Protein AF-N1ZDQ3-F1 (afdb_monomer)

Solvent-accessible surface area (backbone atoms only — not comparable to full-atom values): 3214 Å² total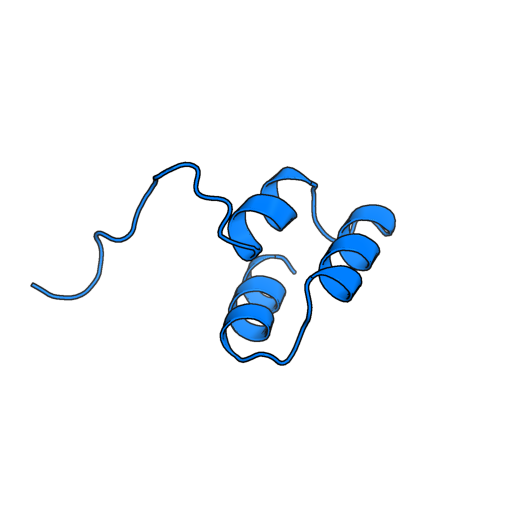; per-residue (Å²): 102,60,69,60,51,35,58,32,37,79,67,69,75,43,53,70,73,56,49,51,50,35,33,77,69,66,63,35,49,71,68,56,46,38,66,55,74,58,65,70,74,93,71,83,94,80,87,82,89,132

Secondary structure (DSSP, 8-state):
-HHHHHHHHHTTSS-HHHHHHHHHTTSS-HHHHHHHHT--------SS--

Radius of gyration: 11.6 Å; Cα contacts (8 Å, |Δi|>4): 29; chains: 1; bounding box: 24×33×16 Å

Nearest PDB structures (foldseek):
  2xf6-assembly1_A  TM=9.764E-01  e=1.951E+00  Bacillus phage SPP1

Structure (mmCIF, N/CA/C/O backbone):
data_AF-N1ZDQ3-F1
#
_entry.id   AF-N1ZDQ3-F1
#
loop_
_atom_site.group_PDB
_atom_site.id
_atom_site.type_symbol
_atom_site.label_atom_id
_atom_site.label_alt_id
_atom_site.label_comp_id
_atom_site.label_asym_id
_atom_site.label_entity_id
_atom_site.label_seq_id
_atom_site.pdbx_PDB_ins_code
_atom_site.Cartn_x
_atom_site.Cartn_y
_atom_site.Cartn_z
_atom_site.occupancy
_atom_site.B_iso_or_equiv
_atom_site.auth_seq_id
_atom_site.auth_comp_id
_atom_site.auth_asym_id
_atom_site.auth_atom_id
_atom_site.pdbx_PDB_model_num
ATOM 1 N N . MET A 1 1 ? 5.606 -2.311 11.292 1.00 84.06 1 MET A N 1
ATOM 2 C CA . MET A 1 1 ? 5.428 -2.877 9.930 1.00 84.06 1 MET A CA 1
ATOM 3 C C . MET A 1 1 ? 5.436 -1.778 8.877 1.00 84.06 1 MET A C 1
ATOM 5 O O . MET A 1 1 ? 6.266 -1.837 7.983 1.00 84.06 1 MET A O 1
ATOM 9 N N . PHE A 1 2 ? 4.581 -0.763 9.023 1.00 88.31 2 PHE A N 1
ATOM 10 C CA . PHE A 1 2 ? 4.525 0.409 8.144 1.00 88.31 2 PHE A CA 1
ATOM 11 C C . PHE A 1 2 ? 5.891 1.071 7.874 1.00 88.31 2 PHE A C 1
ATOM 13 O O . PHE A 1 2 ? 6.320 1.100 6.728 1.00 88.31 2 PHE A O 1
ATOM 20 N N . GLU A 1 3 ? 6.624 1.500 8.906 1.00 89.94 3 GLU A N 1
ATOM 21 C CA . GLU A 1 3 ? 7.920 2.186 8.728 1.00 89.94 3 GLU A CA 1
ATOM 22 C C . GLU A 1 3 ? 8.973 1.324 8.015 1.00 89.94 3 GLU A C 1
ATOM 24 O O . GLU A 1 3 ? 9.714 1.805 7.160 1.00 89.94 3 GLU A O 1
ATOM 29 N N . ILE A 1 4 ? 8.999 0.020 8.310 1.00 92.94 4 ILE A N 1
ATOM 30 C CA . ILE A 1 4 ? 9.900 -0.938 7.655 1.00 92.94 4 ILE A CA 1
ATOM 31 C C . ILE A 1 4 ? 9.550 -1.057 6.170 1.00 92.94 4 ILE A C 1
ATOM 33 O O . ILE A 1 4 ? 10.441 -1.069 5.325 1.00 92.94 4 ILE A O 1
ATOM 37 N N . LEU A 1 5 ? 8.259 -1.148 5.837 1.00 91.50 5 LEU A N 1
ATOM 38 C CA . LEU A 1 5 ? 7.799 -1.205 4.451 1.00 91.50 5 LEU A CA 1
ATOM 39 C C . LEU A 1 5 ? 8.067 0.107 3.710 1.00 91.50 5 LEU A C 1
ATOM 41 O O . LEU A 1 5 ? 8.455 0.046 2.548 1.00 91.50 5 LEU A O 1
ATOM 45 N N . LYS A 1 6 ? 7.958 1.258 4.385 1.00 90.50 6 LYS A N 1
ATOM 46 C CA . LYS A 1 6 ? 8.333 2.572 3.848 1.00 90.50 6 LYS A CA 1
ATOM 47 C C . LYS A 1 6 ? 9.812 2.617 3.461 1.00 90.50 6 LYS A C 1
ATOM 49 O O . LYS A 1 6 ? 10.126 2.817 2.294 1.00 90.50 6 LYS A O 1
ATOM 54 N N . GLN A 1 7 ? 10.713 2.299 4.394 1.00 91.06 7 GLN A N 1
ATOM 55 C CA . GLN A 1 7 ? 12.157 2.266 4.123 1.00 91.06 7 GLN A CA 1
ATOM 56 C C . GLN A 1 7 ? 12.530 1.236 3.047 1.00 91.06 7 GLN A C 1
ATOM 58 O O . GLN A 1 7 ? 13.412 1.471 2.223 1.00 91.06 7 GLN A O 1
ATOM 63 N N . ARG A 1 8 ? 11.872 0.070 3.039 1.00 91.94 8 ARG A N 1
ATOM 64 C CA . ARG A 1 8 ? 12.100 -0.962 2.018 1.00 91.94 8 ARG A CA 1
ATOM 65 C C . ARG A 1 8 ? 11.597 -0.534 0.643 1.00 91.94 8 ARG A C 1
ATOM 67 O O . ARG A 1 8 ? 12.247 -0.862 -0.342 1.00 91.94 8 ARG A O 1
ATOM 74 N N . TYR A 1 9 ? 10.477 0.178 0.571 1.00 92.38 9 TYR A N 1
ATOM 75 C CA . TYR A 1 9 ? 9.948 0.729 -0.673 1.00 92.38 9 TYR A CA 1
ATOM 76 C C . TYR A 1 9 ? 10.866 1.825 -1.231 1.00 92.38 9 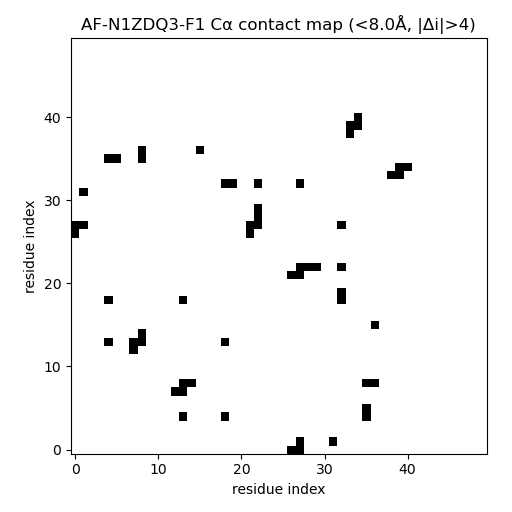TYR A C 1
ATOM 78 O O . TYR A 1 9 ? 11.248 1.751 -2.393 1.00 92.38 9 TYR A O 1
ATOM 86 N N . GLU A 1 10 ? 11.328 2.757 -0.389 1.00 88.44 10 GLU A N 1
ATOM 87 C CA . GLU A 1 10 ? 12.306 3.797 -0.766 1.00 88.44 10 GLU A CA 1
ATOM 88 C C . GLU A 1 10 ? 13.617 3.208 -1.311 1.00 88.44 10 GLU A C 1
ATOM 90 O O . GLU A 1 10 ? 14.244 3.767 -2.207 1.00 88.44 10 GLU A O 1
ATOM 95 N N . ARG A 1 11 ? 14.016 2.041 -0.798 1.00 91.31 11 ARG A N 1
ATOM 96 C CA . ARG A 1 11 ? 15.209 1.299 -1.227 1.00 91.31 11 ARG A CA 1
ATOM 97 C C . ARG A 1 11 ? 14.938 0.270 -2.337 1.00 91.31 11 ARG A C 1
ATOM 99 O O . ARG A 1 11 ? 15.814 -0.539 -2.623 1.00 91.31 11 ARG A O 1
ATOM 106 N N . ASN A 1 12 ? 13.749 0.264 -2.945 1.00 90.19 12 ASN A N 1
ATOM 107 C CA . ASN A 1 12 ? 13.326 -0.678 -3.994 1.00 90.19 1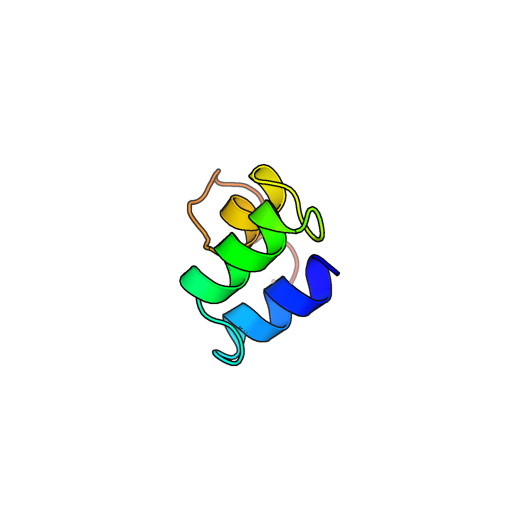2 ASN A CA 1
ATOM 108 C C . ASN A 1 12 ? 13.338 -2.175 -3.604 1.00 90.19 12 ASN A C 1
ATOM 110 O O . ASN A 1 12 ? 13.287 -3.044 -4.471 1.00 90.19 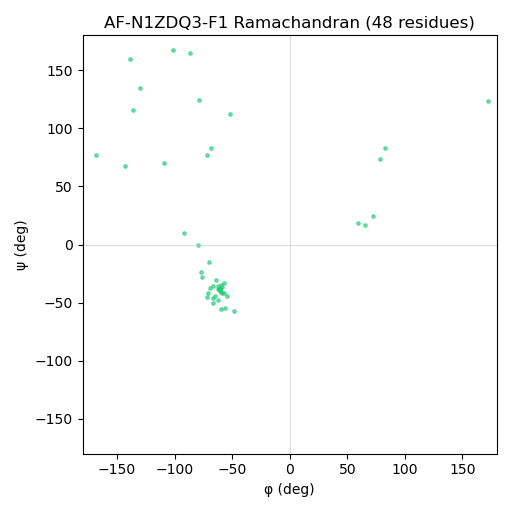12 ASN A O 1
ATOM 114 N N . PHE A 1 13 ? 13.349 -2.507 -2.309 1.00 91.62 13 PHE A N 1
ATOM 115 C CA . PHE A 1 13 ? 13.213 -3.890 -1.823 1.00 91.62 13 PHE A CA 1
ATOM 116 C C . PHE A 1 13 ? 11.774 -4.403 -1.871 1.00 91.62 13 PHE A C 1
ATOM 118 O O . PHE A 1 13 ? 11.539 -5.610 -1.864 1.00 91.62 13 PHE A O 1
ATOM 125 N N . VAL A 1 14 ? 10.799 -3.497 -1.857 1.00 91.25 14 VAL A N 1
ATOM 126 C CA . VAL A 1 14 ? 9.372 -3.821 -1.889 1.00 91.25 14 VAL A CA 1
ATOM 127 C C . VAL A 1 14 ? 8.725 -2.98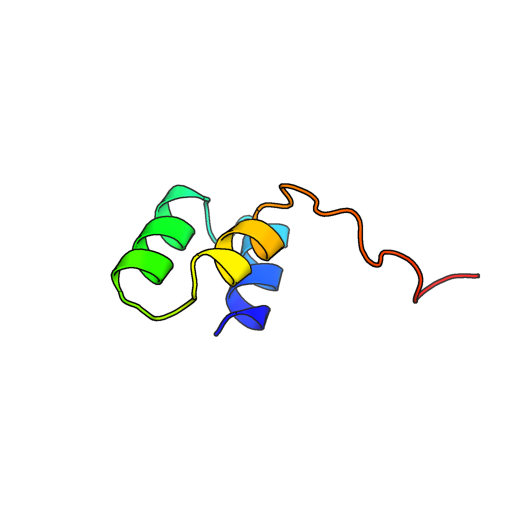0 -2.979 1.00 91.25 14 VAL A C 1
ATOM 129 O O . VAL A 1 14 ? 8.985 -1.788 -3.084 1.00 91.25 14 VAL A O 1
ATOM 132 N N . ARG A 1 15 ? 7.873 -3.606 -3.791 1.00 93.25 15 ARG A N 1
ATOM 133 C CA . ARG A 1 15 ? 7.133 -2.957 -4.880 1.00 93.25 15 ARG A CA 1
ATOM 134 C C . ARG A 1 15 ? 5.681 -2.660 -4.493 1.00 93.25 15 ARG A C 1
ATOM 136 O O . ARG A 1 15 ? 5.164 -3.217 -3.525 1.00 93.25 15 ARG A O 1
ATOM 143 N N . LYS A 1 16 ? 4.994 -1.842 -5.300 1.00 92.56 16 LYS A N 1
ATOM 144 C CA . LYS A 1 16 ? 3.578 -1.472 -5.102 1.00 92.56 16 LYS A CA 1
ATOM 145 C C . LYS A 1 16 ? 2.646 -2.685 -4.977 1.00 92.56 16 LYS A C 1
ATOM 147 O O . LYS A 1 16 ? 1.833 -2.733 -4.063 1.00 92.56 16 LYS A O 1
ATOM 152 N N . ASP A 1 17 ? 2.815 -3.694 -5.830 1.00 94.19 17 ASP A N 1
ATOM 153 C CA . ASP A 1 17 ? 2.029 -4.938 -5.798 1.00 94.19 17 ASP A CA 1
ATOM 154 C C . ASP A 1 17 ? 2.224 -5.727 -4.495 1.00 94.19 17 ASP A C 1
ATOM 156 O O . ASP A 1 17 ? 1.281 -6.308 -3.957 1.00 94.19 17 ASP A O 1
ATOM 160 N N . GLN A 1 18 ? 3.441 -5.712 -3.945 1.00 93.75 18 GLN A N 1
ATOM 161 C CA . GLN A 1 18 ? 3.732 -6.340 -2.658 1.00 93.75 18 GLN A CA 1
ATOM 162 C C . GLN A 1 18 ? 3.100 -5.550 -1.509 1.00 93.75 18 GLN A C 1
ATOM 164 O O . GLN A 1 18 ? 2.497 -6.146 -0.621 1.00 93.75 18 GLN A O 1
ATOM 169 N N . LEU A 1 19 ? 3.162 -4.215 -1.547 1.00 93.62 19 LEU A N 1
ATOM 170 C CA . LEU A 1 19 ? 2.468 -3.363 -0.576 1.00 93.62 19 LEU A CA 1
ATOM 171 C C . LEU A 1 19 ? 0.953 -3.599 -0.589 1.00 93.62 19 LEU A C 1
ATOM 173 O O . LEU A 1 19 ? 0.366 -3.729 0.481 1.00 93.62 19 LEU A O 1
ATOM 177 N N . GLN A 1 20 ? 0.333 -3.748 -1.764 1.00 93.56 20 GLN A N 1
ATOM 178 C CA . GLN A 1 20 ? -1.091 -4.092 -1.866 1.00 93.56 20 GLN A CA 1
ATOM 179 C C . GLN A 1 20 ? -1.410 -5.433 -1.196 1.00 93.56 20 GLN A C 1
ATOM 181 O O . GLN A 1 20 ? -2.389 -5.524 -0.459 1.00 93.56 20 GLN A O 1
ATOM 186 N N . ARG A 1 21 ? -0.557 -6.456 -1.353 1.00 95.31 21 ARG A N 1
ATOM 187 C CA . ARG A 1 21 ? -0.725 -7.727 -0.623 1.00 95.31 21 ARG A CA 1
ATOM 188 C C . ARG A 1 21 ? -0.668 -7.523 0.888 1.00 95.31 21 ARG A C 1
ATOM 190 O O . ARG A 1 21 ? -1.464 -8.117 1.607 1.00 95.31 21 ARG A O 1
ATOM 197 N N . TYR A 1 22 ? 0.228 -6.668 1.385 1.00 94.12 22 TYR A N 1
ATOM 198 C CA . TYR A 1 22 ? 0.280 -6.342 2.813 1.00 94.12 22 TYR A CA 1
ATOM 199 C C . TYR A 1 22 ? -0.985 -5.625 3.307 1.00 94.12 22 TYR A C 1
ATOM 201 O O . TYR A 1 22 ? -1.369 -5.843 4.457 1.00 94.12 22 TYR A O 1
ATOM 209 N N . VAL A 1 23 ? -1.658 -4.843 2.456 1.00 94.25 23 VAL A N 1
ATOM 210 C CA . VAL A 1 23 ? -2.983 -4.276 2.762 1.00 94.25 23 VAL A CA 1
ATOM 211 C C . VAL A 1 23 ? -4.038 -5.374 2.859 1.00 94.25 23 VAL A C 1
ATOM 213 O O . VAL A 1 23 ? -4.744 -5.451 3.860 1.00 94.25 23 VAL A O 1
ATOM 216 N N . THR A 1 24 ? -4.117 -6.267 1.866 1.00 95.50 24 THR A N 1
ATOM 217 C CA . THR A 1 24 ? -5.081 -7.384 1.863 1.00 95.50 24 THR A CA 1
ATOM 218 C C . THR A 1 24 ? -4.897 -8.307 3.068 1.00 95.50 24 THR A C 1
ATOM 220 O O . THR A 1 24 ? -5.865 -8.818 3.617 1.00 95.50 24 THR A O 1
ATOM 223 N N . LEU A 1 25 ? -3.653 -8.490 3.513 1.00 94.75 25 LEU A N 1
ATOM 224 C CA . LEU A 1 25 ? -3.310 -9.278 4.698 1.00 94.75 25 LEU A CA 1
ATOM 225 C C . LEU A 1 25 ? -3.529 -8.527 6.026 1.00 94.75 25 LEU A C 1
ATOM 227 O O . LEU A 1 25 ? -3.207 -9.071 7.083 1.00 94.75 25 LEU A O 1
ATOM 231 N N . GLY A 1 26 ? -3.990 -7.271 5.993 1.00 93.75 26 GLY A N 1
ATOM 232 C CA . GLY A 1 26 ? -4.190 -6.434 7.180 1.00 93.75 26 GLY A CA 1
ATOM 233 C C . GLY A 1 26 ? -2.896 -6.069 7.917 1.00 93.75 26 GLY A C 1
ATOM 234 O O . GLY A 1 26 ? -2.932 -5.673 9.079 1.00 93.75 26 GLY A O 1
ATOM 235 N N . LYS A 1 27 ? -1.731 -6.225 7.274 1.00 93.69 27 LYS A N 1
ATOM 236 C CA . LYS A 1 27 ? -0.417 -5.888 7.854 1.00 93.69 27 LYS A CA 1
ATOM 237 C C . LYS A 1 27 ? -0.158 -4.384 7.854 1.00 93.69 27 LYS A C 1
ATOM 239 O O . LYS A 1 27 ? 0.607 -3.902 8.690 1.00 93.69 27 LYS A O 1
ATOM 244 N N . ILE A 1 28 ? -0.770 -3.681 6.905 1.00 94.44 28 ILE A N 1
ATOM 245 C CA . ILE A 1 28 ? -0.863 -2.224 6.833 1.00 94.44 28 ILE A CA 1
ATOM 246 C C . ILE A 1 28 ? -2.270 -1.832 6.386 1.00 94.44 28 ILE A C 1
ATOM 248 O O . ILE A 1 28 ? -2.989 -2.635 5.796 1.00 94.44 28 ILE A O 1
ATOM 252 N N . THR A 1 29 ? -2.664 -0.593 6.652 1.00 94.06 29 THR A N 1
ATOM 253 C CA . THR A 1 29 ? -3.945 -0.051 6.184 1.00 94.06 29 THR A CA 1
ATOM 254 C C . THR A 1 29 ? -3.826 0.537 4.777 1.00 94.06 29 THR A C 1
ATOM 256 O O . THR A 1 29 ? -2.731 0.834 4.300 1.00 94.06 29 THR A O 1
ATOM 259 N N . GLN A 1 30 ? -4.964 0.777 4.118 1.00 91.88 30 GLN A N 1
ATOM 260 C CA . GLN A 1 30 ? -4.988 1.483 2.832 1.00 91.88 3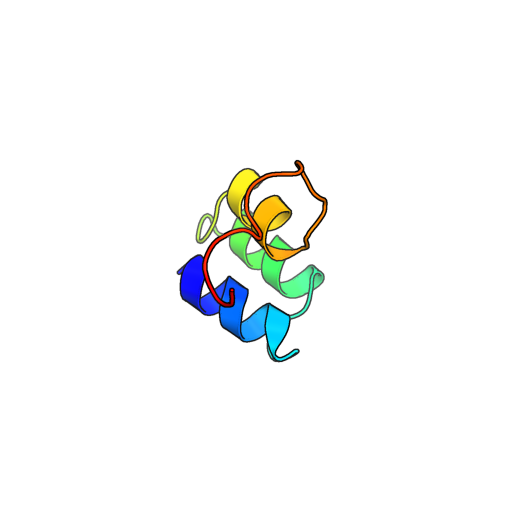0 GLN A CA 1
ATOM 261 C C . GLN A 1 30 ? -4.369 2.891 2.933 1.00 91.88 30 GLN A C 1
ATOM 263 O O . GLN A 1 30 ? -3.668 3.310 2.018 1.00 91.88 30 GLN A O 1
ATOM 268 N N . LYS A 1 31 ? -4.565 3.601 4.057 1.00 91.31 31 LYS A N 1
ATOM 269 C CA . LYS A 1 31 ? -3.939 4.915 4.304 1.00 91.31 31 LYS A CA 1
ATOM 270 C C . LYS A 1 31 ? -2.413 4.810 4.343 1.00 91.31 31 LYS A C 1
ATOM 272 O O . LYS A 1 31 ? -1.725 5.525 3.629 1.00 91.31 31 LYS A O 1
ATOM 277 N N . GLN A 1 32 ? -1.903 3.838 5.096 1.00 91.12 32 GLN A N 1
ATOM 278 C CA . GLN A 1 32 ? -0.472 3.548 5.183 1.00 91.12 32 GLN A CA 1
ATOM 279 C C . GLN A 1 32 ? 0.129 3.132 3.837 1.00 91.12 32 GLN A C 1
ATOM 281 O O . GLN A 1 32 ? 1.247 3.513 3.513 1.00 91.12 32 GLN A O 1
ATOM 286 N N . TYR A 1 33 ? -0.600 2.361 3.028 1.00 93.56 33 TYR A N 1
ATOM 287 C CA . TYR A 1 33 ? -0.179 2.077 1.659 1.00 93.56 33 TYR A CA 1
ATOM 288 C C . TYR A 1 33 ? 0.040 3.377 0.883 1.00 93.56 33 TYR A C 1
ATOM 290 O O . TYR A 1 33 ? 1.149 3.587 0.401 1.00 93.56 33 TYR A O 1
ATOM 298 N N . LEU A 1 34 ? -0.965 4.260 0.834 1.00 91.06 34 LEU A N 1
ATOM 299 C CA . LEU A 1 34 ? -0.909 5.535 0.106 1.00 91.06 34 LEU A CA 1
ATOM 300 C C . LEU A 1 34 ? 0.257 6.421 0.572 1.00 91.06 34 LEU A C 1
ATOM 302 O O . LEU A 1 34 ? 0.985 6.958 -0.264 1.00 91.06 34 LEU A O 1
ATOM 306 N N . GLU A 1 35 ? 0.497 6.483 1.885 1.00 90.56 35 GLU A N 1
ATOM 307 C CA . GLU A 1 35 ? 1.645 7.189 2.468 1.00 90.56 35 GLU A CA 1
ATOM 308 C C . GLU A 1 35 ? 2.997 6.627 2.000 1.00 90.56 35 GLU A C 1
ATOM 310 O O . GLU A 1 35 ? 3.929 7.394 1.760 1.00 90.56 35 GLU A O 1
ATOM 315 N N . ILE A 1 36 ? 3.125 5.303 1.838 1.00 90.94 36 ILE A N 1
ATOM 316 C CA . ILE A 1 36 ? 4.361 4.680 1.335 1.00 90.94 36 ILE A CA 1
ATOM 317 C C . ILE A 1 36 ? 4.552 4.963 -0.155 1.00 90.94 36 ILE A C 1
ATOM 31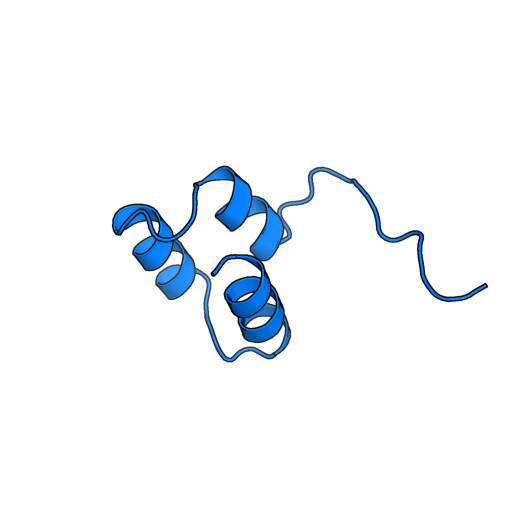9 O O . ILE A 1 36 ? 5.661 5.283 -0.578 1.00 90.94 36 ILE A O 1
ATOM 323 N N . VAL A 1 37 ? 3.496 4.829 -0.968 1.00 89.00 37 VAL A N 1
ATOM 324 C CA . VAL A 1 37 ? 3.629 4.963 -2.429 1.00 89.00 37 VAL A CA 1
ATOM 325 C C . VAL A 1 37 ? 3.908 6.398 -2.870 1.00 89.00 37 VAL A C 1
ATOM 327 O O . VAL A 1 37 ? 4.318 6.610 -4.014 1.00 89.00 37 VAL A O 1
ATOM 330 N N . GLY A 1 38 ? 3.699 7.369 -1.981 1.00 77.19 38 GLY A N 1
ATOM 331 C CA . GLY A 1 38 ? 3.900 8.778 -2.278 1.00 77.19 38 GLY A CA 1
ATOM 332 C C . GLY A 1 38 ? 2.833 9.345 -3.209 1.00 77.19 38 GLY A C 1
ATOM 333 O O . GLY A 1 38 ? 3.094 10.346 -3.878 1.00 77.19 38 GLY A O 1
ATOM 334 N N . GLU A 1 39 ? 1.633 8.750 -3.248 1.00 62.50 39 GLU A N 1
ATOM 335 C CA . GLU A 1 39 ? 0.446 9.481 -3.702 1.00 62.50 39 GLU A CA 1
ATOM 336 C C . GLU A 1 39 ? 0.152 10.536 -2.635 1.00 62.50 39 GLU A C 1
ATOM 338 O O . GLU A 1 39 ? -0.577 10.312 -1.673 1.00 62.50 39 GLU A O 1
ATOM 343 N N . LYS A 1 40 ? 0.877 11.652 -2.755 1.00 49.56 40 LYS A N 1
ATOM 344 C CA . LYS A 1 40 ? 0.904 12.758 -1.808 1.00 49.56 40 LYS A CA 1
ATOM 345 C C . LYS A 1 40 ? -0.523 13.212 -1.504 1.00 49.56 40 LYS A C 1
ATOM 347 O O . LYS A 1 40 ? -1.159 13.858 -2.331 1.00 49.56 40 LYS A O 1
ATOM 352 N N . GLN A 1 41 ? -0.964 12.992 -0.272 1.00 48.31 41 GLN A N 1
ATOM 353 C CA . GLN A 1 41 ? -1.405 14.156 0.477 1.00 48.31 41 GLN A CA 1
ATOM 354 C C . GLN A 1 41 ? -0.138 14.834 0.988 1.00 48.31 41 GLN A C 1
ATOM 356 O O . GLN A 1 41 ? 0.785 14.207 1.503 1.00 48.31 41 GLN A O 1
ATOM 361 N N . GLU A 1 42 ? -0.042 16.099 0.640 1.00 49.72 42 GLU A N 1
AT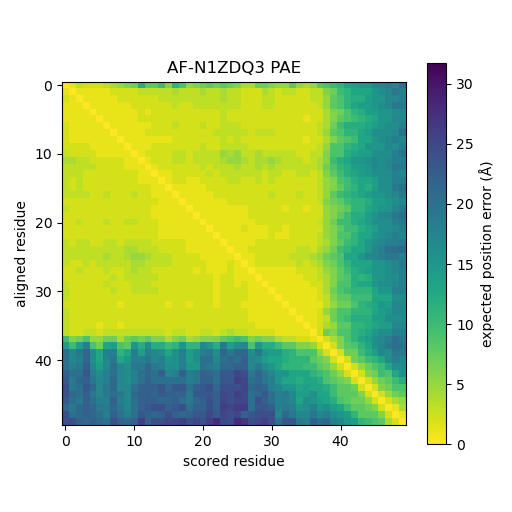OM 362 C CA . GLU A 1 42 ? 1.115 16.961 0.734 1.00 49.72 42 GLU A CA 1
ATOM 363 C C . GLU A 1 42 ? 1.386 17.316 2.198 1.00 49.72 42 GLU A C 1
ATOM 365 O O . GLU A 1 42 ? 1.039 18.393 2.656 1.00 49.72 42 GLU A O 1
ATOM 370 N N . THR A 1 43 ? 1.966 16.400 2.969 1.00 48.12 43 THR A N 1
ATOM 371 C CA . THR A 1 43 ? 2.359 16.691 4.350 1.00 48.12 43 THR A CA 1
ATOM 372 C C . THR A 1 43 ? 3.744 16.12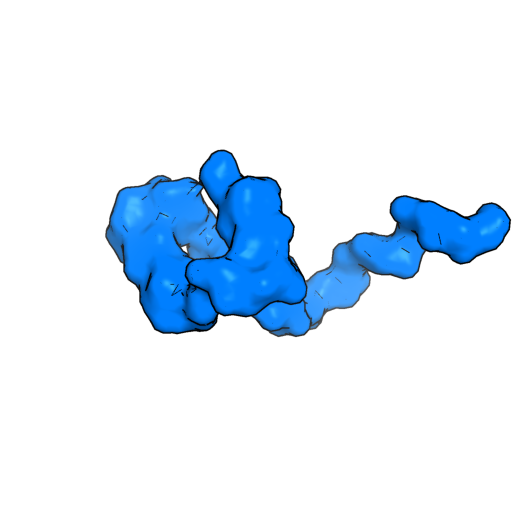9 4.643 1.00 48.12 43 THR A C 1
ATOM 374 O O . THR A 1 43 ? 3.975 14.923 4.614 1.00 48.12 43 THR A O 1
ATOM 377 N N . GLU A 1 44 ? 4.649 17.073 4.910 1.00 50.69 44 GLU A N 1
ATOM 378 C CA . GLU A 1 44 ? 5.873 16.923 5.701 1.00 50.69 44 GLU A CA 1
ATOM 379 C C . GLU A 1 44 ? 7.072 16.255 5.013 1.00 50.69 44 GLU A C 1
ATOM 381 O O . GLU A 1 44 ? 7.530 15.161 5.338 1.00 50.69 44 GLU A O 1
ATOM 386 N N . LYS A 1 45 ? 7.679 17.027 4.105 1.00 46.84 45 LYS A N 1
ATOM 387 C CA . LYS A 1 45 ? 9.142 17.096 3.989 1.00 46.84 45 LYS A CA 1
ATOM 388 C C . LYS A 1 45 ? 9.618 18.467 4.477 1.00 46.84 45 LYS A C 1
ATOM 390 O O . LYS A 1 45 ? 10.056 19.280 3.674 1.00 46.84 45 LYS A O 1
ATOM 395 N N . THR A 1 46 ? 9.522 18.707 5.781 1.00 47.47 46 THR A N 1
ATOM 396 C CA . THR A 1 46 ? 10.198 19.838 6.430 1.00 47.47 46 THR A CA 1
ATOM 397 C C . THR A 1 46 ? 10.678 19.395 7.802 1.00 47.47 46 THR A C 1
ATOM 399 O O . THR A 1 46 ? 10.131 19.813 8.803 1.00 47.47 46 THR A O 1
ATOM 402 N N . GLU A 1 47 ? 11.647 18.485 7.862 1.00 53.28 47 GLU A N 1
ATOM 403 C CA . GLU A 1 47 ? 12.475 18.302 9.062 1.00 53.28 47 GLU A CA 1
ATOM 404 C C . GLU A 1 47 ? 13.667 17.411 8.708 1.00 53.28 47 GLU A C 1
ATOM 406 O O . GLU A 1 47 ? 13.673 16.200 8.929 1.00 53.28 47 GLU A O 1
ATOM 411 N N . LYS A 1 48 ? 14.643 18.023 8.034 1.00 50.12 48 LYS A N 1
ATOM 412 C CA . LYS A 1 48 ? 16.094 17.819 8.174 1.00 50.12 48 LYS A CA 1
ATOM 413 C C . LYS A 1 48 ? 16.767 18.600 7.047 1.00 50.12 48 LYS A C 1
ATOM 415 O O . LYS A 1 48 ? 16.456 18.358 5.889 1.00 50.12 48 LYS A O 1
ATOM 420 N N . GLU A 1 49 ? 17.669 19.496 7.442 1.00 49.25 49 GLU A N 1
ATOM 421 C CA . GLU A 1 49 ? 18.459 20.436 6.626 1.00 49.25 49 GLU A CA 1
ATOM 422 C C . GLU A 1 49 ? 17.744 21.742 6.236 1.00 49.25 49 GLU A C 1
ATOM 424 O O . GLU A 1 49 ? 17.207 21.839 5.139 1.00 49.25 49 GLU A O 1
ATOM 429 N N . VAL A 1 50 ? 17.744 22.742 7.136 1.00 41.72 50 VAL A N 1
ATOM 430 C CA . VAL A 1 50 ? 18.528 24.002 7.021 1.00 41.72 50 VAL A CA 1
ATOM 431 C C . VAL A 1 50 ? 18.824 24.517 8.430 1.00 41.72 50 VAL A C 1
ATOM 433 O O . VAL A 1 50 ? 17.882 24.519 9.252 1.00 41.72 50 VAL A O 1
#

Mean predicted aligned error: 7.43 Å

pLDDT: mean 81.61, std 18.24, range [41.72, 95.5]

Sequence (50 aa):
MFEILKQRYERNFVRKDQLQRYVTLGKITQKQYLEIVGEKQETEKTEKEV

Foldseek 3Di:
DLVVLLVCVVVVVDDLVRLVVCCVVVVDHPVSSCVSVCVDPPDDPPPDDD